Protein AF-A0A832Z0M2-F1 (afdb_monomer)

Secondary structure (DSSP, 8-state):
-PPPEEE-GGGTTS--TTEEE---TTSHHHHTSPPPTT--EEEEES--PPPP-HHHHHHHHHTT-TTHHHHHHHHHHHHHHGGGTTT--EEEEE-THHHHTGGGS-TT-----B-

Foldseek 3Di:
DPAQAEDELVCQQPDAPSYDYDDAQVDCNLAPDQGHLRDAEFEAADQRFDDDDPVQVVVCVVVVPPPSRNVVSLVSLLSRVVSQVVNYHAYAYEDPVCVVCVVVHPPVHDHPDHD

Organism: NCBI:txid334771

Structure (mmCIF, N/CA/C/O backbone):
data_AF-A0A832Z0M2-F1
#
_entry.id   AF-A0A832Z0M2-F1
#
loop_
_atom_site.group_PDB
_atom_site.id
_atom_site.type_symbol
_atom_site.label_atom_id
_atom_site.label_alt_id
_atom_site.label_comp_id
_atom_site.label_asym_id
_atom_site.label_entity_id
_atom_site.label_seq_id
_atom_site.pdbx_PDB_ins_code
_atom_site.Cartn_x
_atom_site.Cartn_y
_atom_site.Cartn_z
_atom_site.occupancy
_atom_site.B_iso_or_equiv
_atom_site.auth_seq_id
_atom_site.auth_comp_id
_atom_site.auth_asym_id
_atom_site.auth_atom_id
_atom_site.pdbx_PDB_model_num
ATOM 1 N N . ALA A 1 1 ? -29.848 -1.569 9.686 1.00 47.72 1 ALA A N 1
ATOM 2 C CA . ALA A 1 1 ? -28.399 -1.658 9.410 1.00 47.72 1 ALA A CA 1
ATOM 3 C C . ALA A 1 1 ? -27.728 -0.405 9.963 1.00 47.72 1 ALA A C 1
ATOM 5 O O . ALA A 1 1 ? -28.193 0.683 9.643 1.00 47.72 1 ALA A O 1
ATOM 6 N N . LYS A 1 2 ? -26.711 -0.520 10.832 1.00 55.25 2 LYS A N 1
ATOM 7 C CA . LYS A 1 2 ? -25.884 0.646 11.196 1.00 55.25 2 LYS A CA 1
ATOM 8 C C . LYS A 1 2 ? -25.216 1.134 9.904 1.00 55.25 2 LYS A C 1
ATOM 10 O O . LYS A 1 2 ? -24.552 0.340 9.245 1.00 55.25 2 LYS A O 1
ATOM 15 N N . GLY A 1 3 ? -25.490 2.371 9.496 1.00 63.94 3 GLY A N 1
ATOM 16 C CA . GLY A 1 3 ? -24.999 2.915 8.230 1.00 63.94 3 GLY A CA 1
ATOM 17 C C . GLY A 1 3 ? -23.472 2.959 8.200 1.00 63.94 3 GLY A C 1
ATOM 18 O O . GLY A 1 3 ? -22.848 3.342 9.188 1.00 63.94 3 GLY A O 1
ATOM 19 N N . PHE A 1 4 ? -22.878 2.560 7.075 1.00 76.56 4 PHE A N 1
ATOM 20 C CA . PHE A 1 4 ? -21.459 2.791 6.820 1.00 76.56 4 PHE A CA 1
ATOM 21 C C . PHE A 1 4 ? -21.222 4.292 6.652 1.00 76.56 4 PHE A C 1
ATOM 23 O O . PHE A 1 4 ? -21.972 4.967 5.944 1.00 76.56 4 PHE A O 1
ATOM 30 N N . ARG A 1 5 ? -20.178 4.820 7.293 1.00 90.44 5 ARG A N 1
ATOM 31 C CA . ARG A 1 5 ? -19.769 6.219 7.130 1.00 90.44 5 ARG A CA 1
ATOM 32 C C . ARG A 1 5 ? -18.566 6.275 6.206 1.00 90.44 5 ARG A C 1
ATOM 34 O O . ARG A 1 5 ? -17.573 5.620 6.482 1.00 90.44 5 ARG A O 1
ATOM 41 N N . ILE A 1 6 ? -18.619 7.079 5.152 1.00 93.88 6 ILE A N 1
ATOM 42 C CA . ILE A 1 6 ? -17.424 7.386 4.361 1.00 93.88 6 ILE A CA 1
ATOM 43 C C . ILE A 1 6 ? -16.780 8.639 4.952 1.00 93.88 6 ILE A C 1
ATOM 45 O O . ILE A 1 6 ? -17.467 9.628 5.219 1.00 93.88 6 ILE A O 1
ATOM 49 N N . ALA A 1 7 ? -15.477 8.581 5.201 1.00 93.75 7 ALA A N 1
ATOM 50 C CA . ALA A 1 7 ? -14.688 9.700 5.693 1.00 93.75 7 ALA A CA 1
ATOM 51 C C . ALA A 1 7 ? -13.547 10.013 4.713 1.00 93.75 7 ALA A C 1
ATOM 53 O O . ALA A 1 7 ? -13.022 9.102 4.067 1.00 93.75 7 ALA A O 1
ATOM 54 N N . PRO A 1 8 ? -13.154 11.290 4.588 1.00 93.75 8 PRO A N 1
ATOM 55 C CA . PRO A 1 8 ? -12.039 11.664 3.731 1.00 93.75 8 PRO A CA 1
ATOM 56 C C . PRO A 1 8 ? -10.698 11.191 4.336 1.00 93.75 8 PRO A C 1
ATOM 58 O O . PRO A 1 8 ? -10.609 11.042 5.561 1.00 93.75 8 PRO A O 1
ATOM 61 N N . PRO A 1 9 ? -9.639 10.998 3.524 1.00 93.06 9 PRO A N 1
ATOM 62 C CA . PRO A 1 9 ? -8.320 10.536 3.982 1.00 93.06 9 PRO A CA 1
ATOM 63 C C . PRO A 1 9 ? -7.747 11.298 5.183 1.00 93.06 9 PRO A C 1
ATOM 65 O O . PRO A 1 9 ? -7.158 10.706 6.084 1.00 93.06 9 PRO A O 1
ATOM 68 N N . GLN A 1 10 ? -7.968 12.613 5.234 1.00 93.25 10 GLN A N 1
ATOM 69 C CA . GLN A 1 10 ? -7.458 13.500 6.283 1.00 93.25 10 GLN A CA 1
ATOM 70 C C . GLN A 1 10 ? -8.046 13.202 7.668 1.00 93.25 10 GLN A C 1
ATOM 72 O O . GLN A 1 10 ? -7.496 13.651 8.666 1.00 93.25 10 GLN A O 1
ATOM 77 N N . ALA A 1 11 ? -9.165 12.477 7.733 1.00 93.19 11 ALA A N 1
ATOM 78 C CA . ALA A 1 11 ? -9.858 12.157 8.974 1.00 93.19 11 ALA A CA 1
ATOM 79 C C . ALA A 1 11 ? -9.504 10.766 9.528 1.00 93.19 11 ALA A C 1
ATOM 81 O O . ALA A 1 11 ? -10.155 10.319 10.474 1.00 93.19 11 ALA A O 1
ATOM 82 N N . ILE A 1 12 ? -8.513 10.063 8.953 1.00 92.19 12 ILE A N 1
ATOM 83 C CA . ILE A 1 12 ? -8.138 8.691 9.349 1.00 92.19 12 ILE A CA 1
ATOM 84 C C . ILE A 1 12 ? -7.734 8.569 10.832 1.00 92.19 12 ILE A C 1
ATOM 86 O O . ILE A 1 12 ? -7.865 7.500 11.424 1.00 92.19 12 ILE A O 1
ATOM 90 N N . ASP A 1 13 ? -7.295 9.656 11.462 1.00 93.44 13 ASP A N 1
ATOM 91 C CA . ASP A 1 13 ? -6.972 9.757 12.891 1.00 93.44 13 ASP A CA 1
ATOM 92 C C . ASP A 1 13 ? -8.211 9.787 13.805 1.00 93.44 13 ASP A C 1
ATOM 94 O O . ASP A 1 13 ? -8.133 9.422 14.978 1.00 93.44 13 ASP A O 1
ATOM 98 N N . LYS A 1 14 ? -9.368 10.188 13.269 1.00 93.19 14 LYS A N 1
ATOM 99 C CA . LYS A 1 14 ? -10.620 10.426 14.011 1.00 93.19 14 LYS A CA 1
ATOM 100 C C . LYS A 1 14 ? -11.737 9.445 13.659 1.00 93.19 14 LYS A C 1
ATOM 102 O O . LYS A 1 14 ? -12.879 9.637 14.078 1.00 93.19 14 LYS A O 1
ATOM 107 N N . VAL A 1 15 ? -11.441 8.401 12.886 1.00 92.44 15 VAL A N 1
ATOM 108 C CA . VAL A 1 15 ? -12.450 7.408 12.492 1.00 92.44 15 VAL A CA 1
ATOM 109 C C . VAL A 1 15 ? -12.875 6.508 13.651 1.00 92.44 15 VAL A C 1
ATOM 111 O O . VAL A 1 15 ? -12.106 6.233 14.579 1.00 92.44 15 VAL A O 1
ATOM 114 N N . SER A 1 16 ? -14.105 6.005 13.550 1.00 93.06 16 SER A N 1
ATOM 115 C CA . SER A 1 16 ? -14.695 4.998 14.433 1.00 93.06 16 SER A CA 1
ATOM 116 C C . SER A 1 16 ? -15.079 3.738 13.655 1.00 93.06 16 SER A C 1
ATOM 118 O O . SER A 1 16 ? -15.071 3.725 12.422 1.00 93.06 16 SER A O 1
ATOM 120 N N . GLU A 1 17 ? -15.453 2.677 14.368 1.00 91.31 17 GLU A N 1
AT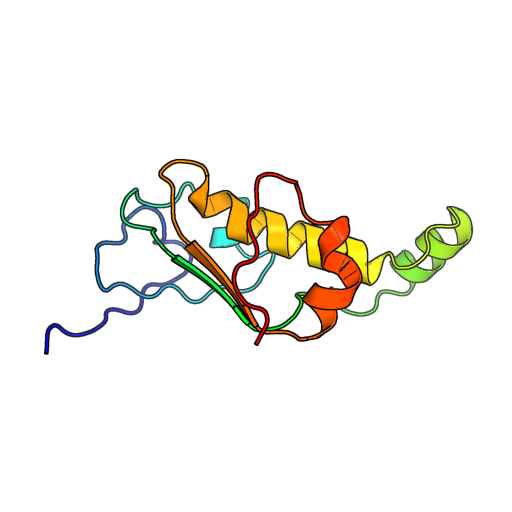OM 121 C CA . GLU A 1 17 ? -15.937 1.435 13.759 1.00 91.31 17 GLU A CA 1
ATOM 122 C C . GLU A 1 17 ? -17.100 1.694 12.779 1.00 91.31 17 GLU A C 1
ATOM 124 O O . GLU A 1 17 ? -17.947 2.557 13.020 1.00 91.31 17 GLU A O 1
ATOM 129 N N . GLY A 1 18 ? -17.108 0.980 11.648 1.00 91.69 18 GLY A N 1
ATOM 130 C CA . GLY A 1 18 ? -18.066 1.192 10.553 1.00 91.69 18 GLY A CA 1
ATOM 131 C C . GLY A 1 18 ? -17.732 2.366 9.622 1.00 91.69 18 GLY A C 1
ATOM 132 O O . GLY A 1 18 ? -18.532 2.694 8.744 1.00 91.69 18 GLY A O 1
ATOM 133 N N . THR A 1 19 ? -16.568 3.002 9.793 1.00 94.50 19 THR A N 1
ATOM 134 C CA . THR A 1 19 ? -16.075 4.031 8.868 1.00 94.50 19 THR A CA 1
ATOM 135 C C . THR A 1 19 ? -15.226 3.409 7.759 1.00 94.50 19 THR A C 1
ATOM 137 O O . THR A 1 19 ? -14.327 2.617 8.032 1.00 94.50 19 THR A O 1
ATOM 140 N N . LEU A 1 20 ? -15.477 3.815 6.517 1.00 94.19 20 LEU A N 1
ATOM 141 C CA . LEU A 1 20 ? -14.648 3.545 5.351 1.00 94.19 20 LEU A CA 1
ATOM 142 C C . LEU A 1 20 ? -13.876 4.814 4.978 1.00 94.19 20 LEU A C 1
ATOM 144 O O . LEU A 1 20 ? -14.464 5.884 4.822 1.00 94.19 20 LEU A O 1
ATOM 148 N N . VAL A 1 21 ? -12.566 4.679 4.804 1.00 94.56 21 VAL A N 1
ATOM 149 C CA . VAL A 1 21 ? -11.703 5.724 4.245 1.00 94.56 21 VAL A CA 1
ATOM 150 C C . VAL A 1 21 ? -11.187 5.220 2.908 1.00 94.56 21 VAL A C 1
ATOM 152 O O . VAL A 1 21 ? -10.644 4.120 2.840 1.00 94.56 21 VAL A O 1
ATOM 155 N N . ILE A 1 22 ? -11.371 6.015 1.858 1.00 93.94 22 ILE A N 1
ATOM 156 C CA . ILE A 1 22 ? -10.858 5.723 0.518 1.00 93.94 22 ILE A CA 1
ATOM 157 C C . ILE A 1 22 ? -9.739 6.719 0.247 1.00 93.94 22 ILE A C 1
ATOM 159 O O . ILE A 1 22 ? -9.985 7.923 0.252 1.00 93.94 22 ILE A O 1
ATOM 163 N N . ASP A 1 23 ? -8.528 6.216 0.031 1.00 93.38 23 ASP A N 1
ATOM 164 C CA . ASP A 1 23 ? -7.348 7.010 -0.315 1.00 93.38 23 ASP A CA 1
ATOM 165 C C . ASP A 1 23 ? -6.627 6.373 -1.507 1.00 93.38 23 ASP A C 1
ATOM 167 O O . ASP A 1 23 ? -6.876 5.220 -1.867 1.00 93.38 23 ASP A O 1
ATOM 171 N N . VAL A 1 24 ? -5.719 7.129 -2.108 1.00 92.25 24 VAL A N 1
ATOM 172 C CA . VAL A 1 24 ? -4.784 6.633 -3.115 1.00 92.25 24 VAL A CA 1
ATOM 173 C C . VAL A 1 24 ? -3.467 6.238 -2.454 1.00 92.25 24 VAL A C 1
ATOM 175 O O . VAL A 1 24 ? -3.025 6.852 -1.486 1.00 92.25 24 VAL A O 1
ATOM 178 N N . ALA A 1 25 ? -2.807 5.210 -2.977 1.00 92.56 25 ALA A N 1
ATOM 179 C CA . ALA A 1 25 ? -1.502 4.799 -2.475 1.00 92.56 25 ALA A CA 1
ATOM 180 C C . ALA A 1 25 ? -0.434 5.877 -2.754 1.00 92.56 25 ALA A C 1
ATOM 182 O O . ALA A 1 25 ? -0.257 6.296 -3.899 1.00 92.56 25 ALA A O 1
ATOM 183 N N . GLY A 1 26 ? 0.274 6.321 -1.709 1.00 85.56 26 GLY A N 1
ATOM 184 C CA . GLY A 1 26 ? 1.114 7.529 -1.732 1.00 85.56 26 GLY A CA 1
ATOM 185 C C . GLY A 1 26 ? 0.351 8.817 -1.379 1.00 85.56 26 GLY A C 1
ATOM 186 O O . GLY A 1 26 ? 0.910 9.907 -1.459 1.00 85.56 26 GLY A O 1
ATOM 187 N N . GLY A 1 27 ? -0.930 8.703 -1.013 1.00 88.00 27 GLY A N 1
ATOM 188 C CA . GLY A 1 27 ? -1.766 9.778 -0.491 1.00 88.00 27 GLY A CA 1
ATOM 189 C C . GLY A 1 27 ? -1.567 10.026 1.006 1.00 88.00 27 GLY A C 1
ATOM 190 O O . GLY A 1 27 ? -0.816 9.335 1.704 1.00 88.00 27 GLY A O 1
ATOM 191 N N . ILE A 1 28 ? -2.268 11.037 1.522 1.00 87.50 28 ILE A N 1
ATOM 192 C CA . ILE A 1 28 ? -2.046 11.570 2.872 1.00 87.50 28 ILE A CA 1
ATOM 193 C C . ILE A 1 28 ? -2.326 10.556 3.993 1.00 87.50 28 ILE A C 1
ATOM 195 O O . ILE A 1 28 ? -1.626 10.570 5.009 1.00 87.50 28 ILE A O 1
ATOM 199 N N . ALA A 1 29 ? -3.294 9.651 3.820 1.00 86.69 29 ALA A N 1
ATOM 200 C CA . ALA A 1 29 ? -3.607 8.645 4.831 1.00 86.69 29 ALA A CA 1
ATOM 201 C C . ALA A 1 29 ? -2.602 7.483 4.822 1.00 86.69 29 ALA A C 1
ATOM 203 O O . ALA A 1 29 ? -2.441 6.798 5.834 1.00 86.69 29 ALA A O 1
ATOM 204 N N . THR A 1 30 ? -1.889 7.279 3.710 1.00 81.88 30 THR A N 1
ATOM 205 C CA . THR A 1 30 ? -0.891 6.205 3.584 1.00 81.88 30 THR A CA 1
ATOM 206 C C . THR A 1 30 ? 0.474 6.534 4.177 1.00 81.88 30 THR A C 1
ATOM 208 O O . THR A 1 30 ? 1.208 5.609 4.513 1.00 81.88 30 THR A O 1
ATOM 211 N N . GLU A 1 31 ? 0.812 7.812 4.375 1.00 76.50 31 GLU A N 1
ATOM 212 C CA . GLU A 1 31 ? 2.137 8.213 4.871 1.00 76.50 31 GLU A CA 1
ATOM 213 C C . GLU A 1 31 ? 2.086 9.170 6.070 1.00 76.50 31 GLU A C 1
ATOM 215 O O . GLU A 1 31 ? 2.782 8.925 7.060 1.00 76.50 31 GLU A O 1
ATOM 220 N N . GLY A 1 32 ? 1.245 10.209 6.014 1.00 73.50 32 GLY A N 1
ATOM 221 C CA . GLY A 1 32 ? 1.388 11.405 6.853 1.00 73.50 32 GLY A CA 1
ATOM 222 C C . GLY A 1 32 ? 0.594 11.422 8.159 1.00 73.50 32 GLY A C 1
ATOM 223 O O . GLY A 1 32 ? 0.965 12.145 9.081 1.00 73.50 32 GLY A O 1
ATOM 224 N N . ILE A 1 33 ? -0.480 10.637 8.272 1.00 84.06 33 ILE A N 1
ATOM 225 C CA . ILE A 1 33 ? -1.384 10.694 9.430 1.00 84.06 33 ILE A CA 1
ATOM 226 C C . ILE A 1 33 ? -1.292 9.405 10.242 1.00 84.06 33 ILE A C 1
ATOM 228 O O . ILE A 1 33 ? -1.305 8.297 9.706 1.00 84.06 33 ILE A O 1
ATOM 232 N N . THR A 1 34 ? -1.199 9.554 11.565 1.00 88.25 34 THR A N 1
ATOM 233 C CA . THR A 1 34 ? -1.348 8.433 12.496 1.00 88.25 34 THR A CA 1
ATOM 234 C C . THR A 1 34 ? -2.817 8.003 12.512 1.00 88.25 34 THR A C 1
ATOM 236 O O . THR A 1 34 ? -3.650 8.806 12.927 1.00 88.25 34 THR A O 1
ATOM 239 N N . PRO A 1 35 ? -3.159 6.770 12.096 1.00 91.19 35 PRO A N 1
ATOM 240 C CA . PRO A 1 35 ? -4.550 6.331 12.082 1.00 91.19 35 PRO A CA 1
ATOM 241 C C . PRO A 1 35 ? -5.163 6.254 13.483 1.00 91.19 35 PRO A C 1
ATOM 243 O O . PRO A 1 35 ? -4.462 6.131 14.486 1.00 91.19 35 PRO A O 1
ATOM 246 N N . SER A 1 36 ? -6.489 6.256 13.556 1.00 92.75 36 SER A N 1
ATOM 247 C CA . SER A 1 36 ? -7.219 5.880 14.765 1.00 92.75 36 SER A CA 1
ATOM 248 C C . SER A 1 36 ? -6.935 4.418 15.120 1.00 92.75 36 SER A C 1
ATOM 250 O O . SER A 1 36 ? -6.842 3.560 14.240 1.00 92.75 36 SER A O 1
ATOM 252 N N . LYS A 1 37 ? -6.943 4.089 16.418 1.00 93.44 37 LYS A N 1
ATOM 253 C CA . LYS A 1 37 ? -6.923 2.694 16.908 1.00 93.44 37 LYS A CA 1
ATOM 254 C C . LYS A 1 37 ? -8.096 1.840 16.395 1.00 93.44 37 LYS A C 1
ATOM 256 O O . LYS A 1 37 ? -8.072 0.616 16.528 1.00 93.44 37 LYS A O 1
ATOM 261 N N . ALA A 1 38 ? -9.134 2.487 15.858 1.00 92.81 38 ALA A N 1
ATOM 262 C CA . ALA A 1 38 ? -10.271 1.838 15.214 1.00 92.81 38 ALA A CA 1
ATOM 263 C C . ALA A 1 38 ? -9.936 1.264 13.822 1.00 92.81 38 ALA A C 1
ATOM 265 O O . ALA A 1 38 ? -10.717 0.468 13.301 1.00 92.81 38 ALA A O 1
ATOM 266 N N . LEU A 1 39 ? -8.796 1.627 13.217 1.00 92.81 39 LEU A N 1
ATOM 267 C CA . LEU A 1 39 ? -8.347 1.031 11.960 1.00 92.81 39 LEU A CA 1
ATOM 268 C C . LEU A 1 39 ? -7.933 -0.427 12.198 1.00 92.81 39 LEU A C 1
ATOM 270 O O . LEU A 1 39 ? -6.949 -0.701 12.882 1.00 92.81 39 LEU A O 1
ATOM 274 N N . LYS A 1 40 ? -8.690 -1.362 11.617 1.00 93.00 40 LYS A N 1
ATOM 275 C CA . LYS A 1 40 ? -8.448 -2.809 11.749 1.00 93.00 40 LYS A CA 1
ATOM 276 C C . LYS A 1 40 ? -8.242 -3.538 10.432 1.00 93.00 40 LYS A C 1
ATOM 278 O O . LYS A 1 40 ? -7.814 -4.690 10.451 1.00 93.00 40 LYS A O 1
ATOM 283 N N . ARG A 1 41 ? -8.546 -2.898 9.302 1.00 91.81 41 ARG A N 1
ATOM 284 C CA . ARG A 1 41 ? -8.382 -3.492 7.975 1.00 91.81 41 ARG A CA 1
ATOM 285 C C . ARG A 1 41 ? -7.822 -2.478 6.993 1.00 91.81 41 ARG A C 1
ATOM 287 O O . ARG A 1 41 ? -8.246 -1.326 7.007 1.00 91.81 41 ARG A O 1
ATOM 294 N N . VAL A 1 42 ? -6.906 -2.929 6.145 1.00 92.31 42 VAL A N 1
ATOM 295 C CA . VAL A 1 42 ? -6.425 -2.193 4.970 1.00 92.31 42 VAL A CA 1
ATOM 296 C C . VAL A 1 42 ? -6.668 -3.072 3.755 1.00 92.31 42 VAL A C 1
ATOM 298 O O . VAL A 1 42 ? -6.304 -4.245 3.758 1.00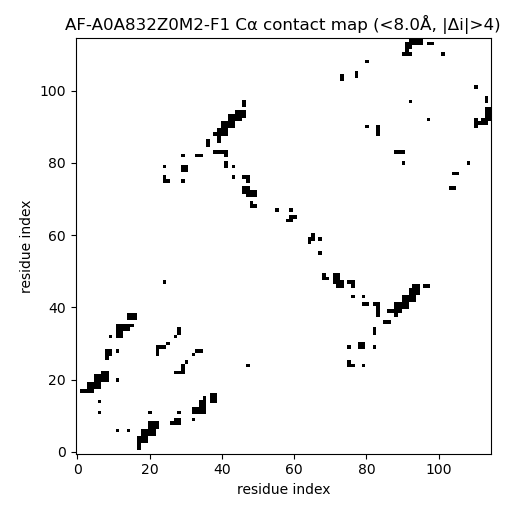 92.31 42 VAL A O 1
ATOM 301 N N . ILE A 1 43 ? -7.295 -2.507 2.730 1.00 92.94 43 ILE A N 1
ATOM 302 C CA . ILE A 1 43 ? -7.521 -3.180 1.454 1.00 92.94 43 ILE A CA 1
ATOM 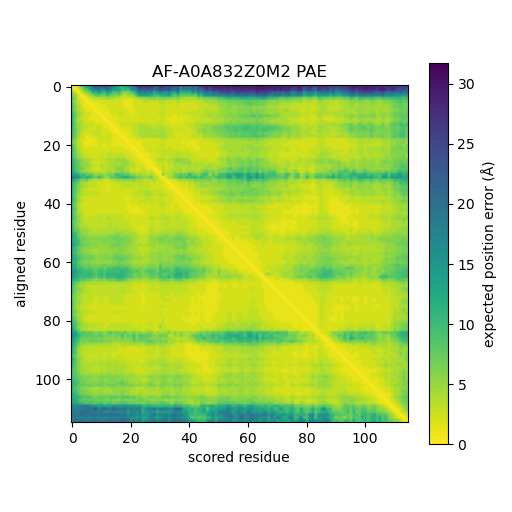303 C C . ILE A 1 43 ? -6.728 -2.410 0.408 1.00 92.94 43 ILE A C 1
ATOM 305 O O . ILE A 1 43 ? -6.931 -1.208 0.243 1.00 92.94 43 ILE A O 1
ATOM 309 N N . VAL A 1 44 ? -5.823 -3.097 -0.277 1.00 93.56 44 VAL A N 1
ATOM 310 C CA . VAL A 1 44 ? -5.077 -2.546 -1.407 1.00 93.56 44 VAL A CA 1
ATOM 311 C C . VAL A 1 44 ? -5.696 -3.122 -2.673 1.00 93.56 44 VAL A C 1
ATOM 313 O O . VAL A 1 44 ? -5.532 -4.304 -2.969 1.00 93.56 44 VAL A O 1
ATOM 316 N N . ALA A 1 45 ? -6.468 -2.292 -3.374 1.00 93.81 45 ALA A N 1
ATOM 317 C CA . ALA A 1 45 ? -7.131 -2.658 -4.619 1.00 93.81 45 ALA A CA 1
ATOM 318 C C . ALA A 1 45 ? -6.204 -2.366 -5.808 1.00 93.81 45 ALA A C 1
ATOM 320 O O . ALA A 1 45 ? -6.044 -1.211 -6.206 1.00 93.81 45 ALA A O 1
ATOM 321 N N . GLY A 1 46 ? -5.596 -3.415 -6.358 1.00 94.12 46 GLY A N 1
ATOM 322 C CA . GLY A 1 46 ? -4.581 -3.332 -7.399 1.00 94.12 46 GLY A CA 1
ATOM 323 C C . GLY A 1 46 ? -3.189 -2.993 -6.863 1.00 94.12 46 GLY A C 1
ATOM 324 O O . GLY A 1 46 ? -3.019 -2.354 -5.824 1.00 94.12 46 GLY A O 1
ATOM 325 N N . MET A 1 47 ? -2.159 -3.400 -7.598 1.00 94.75 47 MET A N 1
ATOM 326 C CA . MET A 1 47 ? -0.778 -3.062 -7.264 1.00 94.75 47 MET A CA 1
ATOM 327 C C . MET A 1 47 ? -0.482 -1.579 -7.600 1.00 94.75 47 MET A C 1
ATOM 329 O O . MET A 1 47 ? -0.667 -1.166 -8.750 1.00 94.75 47 MET A O 1
ATOM 333 N N . PRO A 1 48 ? -0.022 -0.747 -6.640 1.00 96.06 48 PRO A N 1
ATOM 334 C CA . PRO A 1 48 ? -0.018 0.717 -6.762 1.00 96.06 48 PRO A CA 1
ATOM 335 C C . PRO A 1 48 ? 1.202 1.275 -7.516 1.00 96.06 48 PRO A C 1
ATOM 337 O O . PRO A 1 48 ? 2.009 2.047 -6.981 1.00 96.06 48 PRO A O 1
ATOM 340 N N . TYR A 1 49 ? 1.335 0.887 -8.781 1.00 96.00 49 TYR A N 1
ATOM 341 C CA . TYR A 1 49 ? 2.395 1.357 -9.666 1.00 96.00 49 TYR A CA 1
ATOM 342 C C . TYR A 1 49 ? 2.417 2.891 -9.789 1.00 96.00 49 TYR A C 1
ATOM 344 O O . TYR A 1 49 ? 1.363 3.531 -9.848 1.00 96.00 49 TYR A O 1
ATOM 352 N N . PRO A 1 50 ? 3.606 3.519 -9.819 1.00 94.50 50 PRO A N 1
ATOM 353 C CA . PRO A 1 50 ? 3.706 4.924 -10.179 1.00 94.50 50 PRO A CA 1
ATOM 354 C C . PRO A 1 50 ? 3.426 5.106 -11.675 1.00 94.50 50 PRO A C 1
ATOM 356 O O . PRO A 1 50 ? 3.533 4.164 -12.463 1.00 94.50 50 PRO A O 1
ATOM 359 N N . ALA A 1 51 ? 3.088 6.334 -12.068 1.00 93.62 51 ALA A N 1
ATOM 360 C CA . ALA A 1 51 ? 2.982 6.677 -13.480 1.00 93.62 51 ALA A CA 1
ATOM 361 C C . ALA A 1 51 ? 4.334 6.443 -14.190 1.00 93.62 51 ALA A C 1
ATOM 363 O O . ALA A 1 51 ? 5.380 6.662 -13.570 1.00 93.62 51 ALA A O 1
ATOM 364 N N . PRO A 1 52 ? 4.333 6.022 -15.468 1.00 92.44 52 PRO A N 1
ATOM 365 C CA . PRO A 1 52 ? 5.555 5.922 -16.257 1.00 92.44 52 PRO A CA 1
ATOM 366 C C . PRO A 1 52 ? 6.322 7.249 -16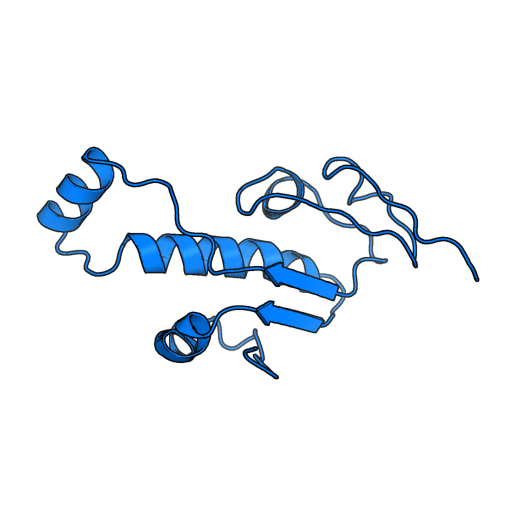.267 1.00 92.44 52 PRO A C 1
ATOM 368 O O . PRO A 1 52 ? 5.774 8.282 -16.650 1.00 92.44 52 PRO A O 1
ATOM 371 N N . ASP A 1 53 ? 7.592 7.213 -15.866 1.00 95.06 53 ASP A N 1
ATOM 372 C CA . ASP A 1 53 ? 8.465 8.385 -15.803 1.00 95.06 53 ASP A CA 1
ATOM 373 C C . ASP A 1 53 ? 9.764 8.117 -16.589 1.00 95.06 53 ASP A C 1
ATOM 375 O O . ASP A 1 53 ? 10.553 7.240 -16.213 1.00 95.06 53 ASP A O 1
ATOM 379 N N . PRO A 1 54 ? 10.036 8.871 -17.673 1.00 94.69 54 PRO A N 1
ATOM 380 C CA . PRO A 1 54 ? 11.284 8.760 -18.422 1.00 94.69 54 PRO A CA 1
ATOM 381 C C . PRO A 1 54 ? 12.535 8.936 -17.556 1.00 94.69 54 PRO A C 1
ATOM 383 O O . PRO A 1 54 ? 13.534 8.255 -17.791 1.00 94.69 54 PRO A O 1
ATOM 386 N N . LYS A 1 55 ? 12.495 9.804 -16.536 1.00 95.25 55 LYS A N 1
ATOM 387 C CA . LYS A 1 55 ? 13.623 9.992 -15.613 1.00 95.25 55 LYS A CA 1
ATOM 388 C C . LYS A 1 55 ? 13.865 8.728 -14.806 1.00 95.25 55 LYS A C 1
ATOM 390 O O . LYS A 1 55 ? 15.007 8.290 -14.691 1.00 95.25 55 LYS A O 1
ATOM 395 N N . LEU A 1 56 ? 12.795 8.111 -14.309 1.00 94.50 56 LEU A N 1
ATOM 396 C CA . LEU A 1 56 ? 12.876 6.852 -13.580 1.00 94.50 56 LEU A CA 1
ATOM 397 C C . LEU A 1 56 ? 13.429 5.726 -14.461 1.00 94.50 56 LEU A C 1
ATOM 399 O O . LEU A 1 56 ? 14.266 4.957 -13.998 1.00 94.50 56 LEU A O 1
ATOM 403 N N . ASN A 1 57 ? 13.039 5.669 -15.738 1.00 93.88 57 ASN A N 1
ATOM 404 C CA . ASN A 1 57 ? 13.575 4.694 -16.695 1.00 93.88 57 ASN A CA 1
ATOM 405 C C . ASN A 1 57 ? 15.085 4.860 -16.903 1.00 93.88 57 ASN A C 1
ATOM 407 O O . ASN A 1 57 ? 15.827 3.877 -16.909 1.00 93.88 57 ASN A O 1
ATOM 411 N N . VAL A 1 58 ? 15.547 6.103 -17.064 1.00 95.75 58 VAL A N 1
ATOM 412 C CA . VAL A 1 58 ? 16.976 6.403 -17.214 1.00 95.75 58 VAL A CA 1
ATOM 413 C C . VAL A 1 58 ? 17.733 6.039 -15.942 1.00 95.75 58 VAL A C 1
ATOM 415 O O . VAL A 1 58 ? 18.746 5.353 -16.027 1.00 95.75 58 VAL A O 1
ATOM 418 N N . LEU A 1 59 ? 17.229 6.430 -14.769 1.00 94.12 59 LEU A N 1
ATOM 419 C CA . LEU A 1 59 ? 17.848 6.100 -13.484 1.00 94.12 59 LEU A CA 1
ATOM 420 C C . LEU A 1 59 ? 17.935 4.586 -13.280 1.00 94.12 59 LEU A C 1
ATOM 422 O O . LEU A 1 59 ? 19.004 4.074 -12.961 1.00 94.12 59 LEU A O 1
ATOM 426 N N . ALA A 1 60 ? 16.848 3.858 -13.533 1.00 94.88 60 ALA A N 1
ATOM 427 C CA . ALA A 1 60 ? 16.829 2.404 -13.450 1.00 94.88 60 ALA A CA 1
ATOM 428 C C . ALA A 1 60 ? 17.884 1.770 -14.363 1.00 94.88 60 ALA A C 1
ATOM 430 O O . ALA A 1 60 ? 18.613 0.881 -13.933 1.00 94.88 60 ALA A O 1
ATOM 431 N N . LYS A 1 61 ? 18.036 2.275 -15.592 1.00 94.44 61 LYS A N 1
ATOM 432 C CA . LYS A 1 61 ? 19.067 1.802 -16.521 1.00 94.44 61 LYS A CA 1
ATOM 433 C C . LYS A 1 61 ? 20.484 2.119 -16.036 1.00 94.44 61 LYS A C 1
ATOM 435 O O . LYS A 1 61 ? 21.349 1.254 -16.107 1.00 94.44 61 LYS A O 1
ATOM 440 N N . VAL A 1 62 ? 20.722 3.337 -15.550 1.00 95.44 62 VAL A N 1
ATOM 441 C CA . VAL A 1 62 ? 22.039 3.793 -15.071 1.00 95.44 62 VAL A CA 1
ATOM 442 C C . VAL A 1 62 ? 22.490 2.998 -13.847 1.00 95.44 62 VAL A C 1
ATOM 444 O O . VAL A 1 62 ? 23.641 2.579 -13.784 1.00 95.44 62 VAL A O 1
ATOM 447 N N . TYR A 1 63 ? 21.586 2.756 -12.900 1.00 93.25 63 TYR A N 1
ATOM 448 C CA . TYR A 1 63 ? 21.883 2.022 -11.669 1.00 93.25 63 TYR A CA 1
ATOM 449 C C . TYR A 1 63 ? 21.688 0.502 -11.795 1.00 93.25 63 TYR A C 1
ATOM 451 O O . TYR A 1 63 ? 21.849 -0.212 -10.809 1.00 93.25 63 TYR A O 1
ATOM 459 N N . GLY A 1 64 ? 21.331 -0.008 -12.981 1.00 92.19 64 GLY A N 1
ATOM 460 C CA . GLY A 1 64 ? 21.071 -1.435 -13.202 1.00 92.19 64 GLY A CA 1
ATOM 461 C C . GLY A 1 64 ? 19.892 -1.981 -12.387 1.00 92.19 64 GLY A C 1
ATOM 462 O O . GLY A 1 64 ? 19.853 -3.169 -12.070 1.00 92.19 64 GLY A O 1
ATOM 463 N N . PHE A 1 65 ? 18.942 -1.121 -12.010 1.00 90.81 65 PHE A N 1
ATOM 464 C CA . PHE A 1 65 ? 17.830 -1.486 -11.145 1.00 90.81 65 PHE A CA 1
ATOM 465 C C . PHE A 1 65 ? 16.633 -1.993 -11.951 1.00 90.81 65 PHE A C 1
ATOM 467 O O . PHE A 1 65 ? 15.787 -1.231 -12.426 1.00 90.81 65 PHE A O 1
ATOM 474 N N . ASN A 1 66 ? 16.560 -3.313 -12.097 1.00 87.69 66 ASN A N 1
ATOM 475 C CA . ASN A 1 66 ? 15.432 -3.979 -12.739 1.00 87.69 66 ASN A CA 1
ATOM 476 C C . ASN A 1 66 ? 14.170 -3.882 -11.866 1.00 87.69 66 ASN A C 1
ATOM 478 O O . ASN A 1 66 ? 14.248 -3.878 -10.641 1.00 87.69 66 ASN A O 1
ATOM 482 N N . ASN A 1 67 ? 12.993 -3.838 -12.497 1.00 90.06 67 ASN A N 1
ATOM 483 C CA . ASN A 1 67 ? 11.690 -3.825 -11.816 1.00 90.06 67 ASN A CA 1
ATOM 484 C C . ASN A 1 67 ? 11.462 -2.639 -10.854 1.00 90.06 67 ASN A C 1
ATOM 486 O O . ASN A 1 67 ? 10.676 -2.752 -9.913 1.00 90.06 67 ASN A O 1
ATOM 490 N N . VAL A 1 68 ? 12.090 -1.481 -11.105 1.00 94.56 68 VAL A N 1
ATOM 491 C CA . VAL A 1 68 ? 11.952 -0.268 -10.271 1.00 94.56 68 VAL A CA 1
ATOM 492 C C . VAL A 1 68 ? 10.490 0.101 -9.973 1.00 94.56 68 VAL A C 1
ATOM 494 O O . VAL A 1 68 ? 10.144 0.442 -8.844 1.00 94.56 68 VAL A O 1
ATOM 497 N N . TYR A 1 69 ? 9.607 -0.034 -10.966 1.00 94.94 69 TYR A N 1
ATOM 498 C CA . TYR A 1 69 ? 8.177 0.250 -10.842 1.00 94.94 69 TYR A CA 1
ATOM 499 C C . TYR A 1 69 ? 7.490 -0.689 -9.852 1.00 94.94 69 TYR A C 1
ATOM 501 O O .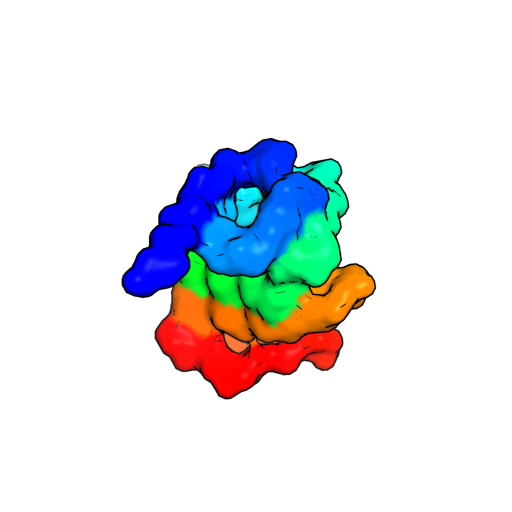 TYR A 1 69 ? 6.724 -0.234 -9.004 1.00 94.94 69 TYR A O 1
ATOM 509 N N . THR A 1 70 ? 7.797 -1.985 -9.931 1.00 95.06 70 THR A N 1
ATOM 510 C CA . THR A 1 70 ? 7.295 -2.991 -8.992 1.00 95.06 70 THR A CA 1
ATOM 511 C C . THR A 1 70 ? 7.802 -2.704 -7.589 1.00 95.06 70 THR A C 1
ATOM 513 O O . THR A 1 70 ? 7.024 -2.754 -6.642 1.00 95.06 70 THR A O 1
ATOM 516 N N . TYR A 1 71 ? 9.076 -2.339 -7.443 1.00 93.75 71 TYR A N 1
ATOM 517 C CA . TYR A 1 71 ? 9.638 -2.015 -6.137 1.00 93.75 71 TYR A CA 1
ATOM 518 C C . TYR A 1 71 ? 8.924 -0.822 -5.488 1.00 93.75 71 TYR A C 1
ATOM 520 O O . TYR A 1 71 ? 8.532 -0.889 -4.325 1.00 93.75 71 TYR A O 1
ATOM 528 N N . ILE A 1 72 ? 8.661 0.242 -6.254 1.00 94.88 72 ILE A N 1
ATOM 529 C CA . ILE A 1 72 ? 7.884 1.394 -5.772 1.00 94.88 72 ILE A CA 1
ATOM 530 C C . ILE A 1 72 ? 6.455 0.976 -5.399 1.00 94.88 72 ILE A C 1
ATOM 532 O O . ILE A 1 72 ? 5.938 1.405 -4.366 1.00 94.88 72 ILE A O 1
ATOM 536 N N . ALA A 1 73 ? 5.816 0.122 -6.199 1.00 95.88 73 ALA A N 1
ATOM 537 C CA . ALA A 1 73 ? 4.472 -0.366 -5.907 1.00 95.88 73 ALA A CA 1
ATOM 538 C C . ALA A 1 73 ? 4.424 -1.218 -4.622 1.00 95.88 73 ALA A C 1
ATOM 540 O O . ALA A 1 73 ? 3.515 -1.070 -3.802 1.00 95.88 73 ALA A O 1
ATOM 541 N N . LEU A 1 74 ? 5.429 -2.067 -4.393 1.00 94.75 74 LEU A N 1
ATOM 542 C CA . LEU A 1 74 ? 5.574 -2.826 -3.151 1.00 94.75 74 LEU A CA 1
ATOM 543 C C . LEU A 1 74 ? 5.793 -1.898 -1.956 1.00 94.75 74 LEU A C 1
ATOM 545 O O . LEU A 1 74 ? 5.117 -2.059 -0.947 1.00 94.75 74 LEU A O 1
ATOM 549 N N . LEU A 1 75 ? 6.660 -0.886 -2.071 1.00 94.94 75 LEU A N 1
ATOM 550 C CA . LEU A 1 75 ? 6.881 0.089 -0.998 1.00 94.94 75 LEU A CA 1
ATOM 551 C C . LEU A 1 75 ? 5.592 0.820 -0.612 1.00 94.94 75 LEU A C 1
ATOM 553 O O . LEU A 1 75 ? 5.262 0.889 0.570 1.00 94.94 75 LEU A O 1
ATOM 557 N N . ARG A 1 76 ? 4.824 1.295 -1.596 1.00 95.81 76 ARG A N 1
ATOM 558 C CA . ARG A 1 76 ? 3.518 1.934 -1.364 1.00 95.81 76 ARG A CA 1
ATOM 559 C C . ARG A 1 76 ? 2.517 0.991 -0.699 1.00 95.81 76 ARG A C 1
ATOM 561 O O . ARG A 1 76 ? 1.784 1.394 0.202 1.00 95.81 76 ARG A O 1
ATOM 568 N N . THR A 1 77 ? 2.518 -0.279 -1.103 1.00 94.31 77 THR A N 1
ATOM 569 C CA . THR A 1 77 ? 1.708 -1.328 -0.467 1.00 94.31 77 THR A CA 1
ATOM 570 C C . THR A 1 77 ? 2.112 -1.506 0.995 1.00 94.31 77 THR A C 1
ATOM 572 O O . THR A 1 77 ? 1.266 -1.451 1.884 1.00 94.31 77 THR A O 1
ATOM 575 N N . VAL A 1 78 ? 3.410 -1.644 1.268 1.00 93.31 78 VAL A N 1
ATOM 576 C CA . VAL A 1 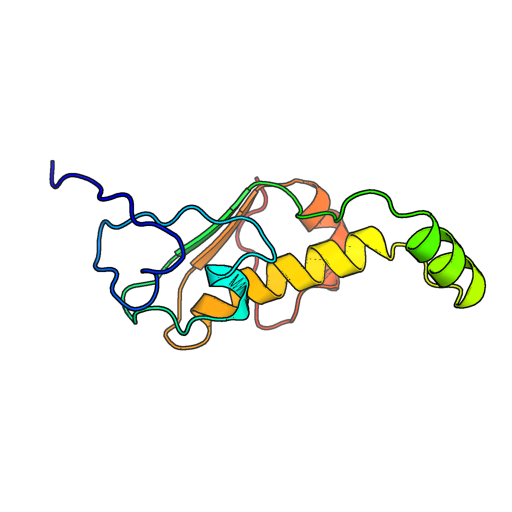78 ? 3.957 -1.795 2.622 1.00 93.31 78 VAL A CA 1
ATOM 577 C C . VAL A 1 78 ? 3.653 -0.574 3.486 1.00 93.31 78 VAL A C 1
ATOM 579 O O . VAL A 1 78 ? 3.314 -0.734 4.655 1.00 93.31 78 VAL A O 1
ATOM 582 N N . GLN A 1 79 ? 3.709 0.642 2.940 1.00 92.25 79 GLN A N 1
ATOM 583 C CA . GLN A 1 79 ? 3.339 1.857 3.668 1.00 92.25 79 GLN A CA 1
ATOM 584 C C . GLN A 1 79 ? 1.857 1.876 4.053 1.00 92.25 79 GLN A C 1
ATOM 586 O O . GLN A 1 79 ? 1.542 2.230 5.193 1.00 92.25 79 GLN A O 1
ATOM 591 N N . ALA A 1 80 ? 0.965 1.474 3.140 1.00 92.56 80 ALA A N 1
ATOM 592 C CA . ALA A 1 80 ? -0.466 1.369 3.405 1.00 92.56 80 ALA A CA 1
ATOM 593 C C . ALA A 1 80 ? -0.764 0.287 4.455 1.00 92.56 80 ALA A C 1
ATOM 595 O O . ALA A 1 80 ? -1.450 0.549 5.440 1.00 92.56 80 ALA A O 1
ATOM 596 N N . VAL A 1 81 ? -0.191 -0.910 4.307 1.00 92.06 81 VAL A N 1
ATOM 597 C CA . VAL A 1 81 ? -0.364 -2.018 5.262 1.00 92.06 81 VAL A CA 1
ATOM 598 C C . VAL A 1 81 ? 0.266 -1.698 6.618 1.00 92.06 81 VAL A C 1
ATOM 600 O O . VAL A 1 81 ? -0.318 -1.983 7.662 1.00 92.06 81 VAL A O 1
ATOM 603 N N . GLY A 1 82 ? 1.415 -1.022 6.629 1.00 90.62 82 GLY A N 1
ATOM 604 C CA . GLY A 1 82 ? 2.127 -0.602 7.835 1.00 90.62 82 GLY A CA 1
ATOM 605 C C . GLY A 1 82 ? 1.311 0.319 8.743 1.00 90.62 82 GLY A C 1
ATOM 606 O O . GLY A 1 82 ? 1.606 0.426 9.933 1.00 90.62 82 GLY A O 1
ATOM 607 N N . ARG A 1 83 ? 0.226 0.919 8.236 1.00 88.94 83 ARG A N 1
ATOM 608 C CA . ARG A 1 83 ? -0.745 1.655 9.057 1.00 88.94 83 ARG A CA 1
ATOM 609 C C . ARG A 1 83 ? -1.429 0.765 10.109 1.00 88.94 83 ARG A C 1
ATOM 611 O O . ARG A 1 83 ? -1.850 1.283 11.140 1.00 88.94 83 ARG A O 1
ATOM 618 N N . LEU A 1 84 ? -1.481 -0.556 9.898 1.00 89.38 84 LEU A N 1
ATOM 619 C CA . LEU A 1 84 ? -2.028 -1.541 10.842 1.00 89.38 84 LEU A CA 1
ATOM 620 C C . LEU A 1 84 ? -1.061 -1.927 11.971 1.00 89.38 84 LEU A C 1
ATOM 622 O O . LEU A 1 84 ? -1.514 -2.341 13.037 1.00 89.38 84 LEU A O 1
ATOM 626 N N . MET A 1 85 ? 0.256 -1.772 11.779 1.00 79.62 85 MET A N 1
ATOM 627 C CA . MET A 1 85 ? 1.281 -2.292 12.705 1.00 79.62 85 MET A CA 1
ATOM 628 C C . MET A 1 85 ? 1.169 -1.744 14.131 1.00 79.62 85 MET A C 1
ATOM 630 O O . MET A 1 85 ? 1.604 -2.389 15.078 1.00 79.62 85 MET A O 1
ATOM 634 N N . ARG A 1 86 ? 0.562 -0.566 14.316 1.00 75.38 86 ARG A N 1
ATOM 635 C CA . ARG A 1 86 ? 0.459 0.076 15.634 1.00 75.38 86 ARG A CA 1
ATOM 636 C C . ARG A 1 86 ? -0.557 -0.583 16.573 1.00 75.38 86 ARG A C 1
ATOM 638 O O . ARG A 1 86 ? -0.395 -0.478 17.784 1.00 75.38 86 ARG A O 1
ATOM 645 N N . TRP A 1 87 ? -1.594 -1.238 16.045 1.00 85.50 87 TRP A N 1
ATOM 646 C CA . TRP A 1 87 ? -2.671 -1.837 16.860 1.00 85.50 87 TRP A CA 1
ATOM 647 C C . TRP A 1 87 ? -3.100 -3.233 16.397 1.00 85.50 87 TRP A C 1
ATOM 649 O O . TRP A 1 87 ? -4.078 -3.770 16.928 1.00 85.50 87 TRP A O 1
ATOM 659 N N . GLY A 1 88 ? -2.415 -3.786 15.394 1.00 84.44 88 GLY A N 1
ATOM 660 C CA . GLY A 1 88 ? -2.776 -5.032 14.732 1.00 84.44 88 GLY A CA 1
ATOM 661 C C . GLY A 1 88 ? -4.030 -4.912 13.860 1.00 84.44 88 GLY A C 1
ATOM 662 O O . GLY A 1 88 ? -4.923 -4.090 14.096 1.00 84.44 88 GLY A O 1
ATOM 663 N N . GLY A 1 89 ? -4.108 -5.769 12.846 1.00 89.12 89 GLY A N 1
ATOM 664 C CA . GLY A 1 89 ? -5.239 -5.850 11.930 1.00 89.12 89 GLY A CA 1
ATOM 665 C C . GLY A 1 89 ? -4.951 -6.773 10.754 1.00 89.12 89 GLY A C 1
ATOM 666 O O . GLY A 1 89 ? -3.933 -7.458 10.732 1.00 89.12 89 GLY A O 1
ATOM 667 N N . THR A 1 90 ? -5.846 -6.767 9.772 1.00 90.56 90 THR A N 1
ATOM 668 C CA . THR A 1 90 ? -5.755 -7.629 8.587 1.00 90.56 90 THR A CA 1
ATOM 669 C C . THR A 1 90 ? -5.563 -6.789 7.332 1.00 90.56 90 THR A C 1
ATOM 671 O O . THR A 1 90 ? -6.294 -5.820 7.111 1.00 90.56 90 THR A O 1
ATOM 674 N N . ALA A 1 91 ? -4.604 -7.168 6.493 1.00 90.44 91 ALA A N 1
ATOM 675 C CA . ALA A 1 91 ? -4.427 -6.586 5.170 1.00 90.44 91 ALA A CA 1
ATOM 676 C C . ALA A 1 91 ? -4.980 -7.531 4.100 1.00 90.44 91 ALA A C 1
ATOM 678 O O . ALA A 1 91 ? -4.755 -8.736 4.175 1.00 90.44 91 ALA A O 1
ATOM 679 N N . VAL A 1 92 ? -5.675 -6.984 3.106 1.00 90.44 92 V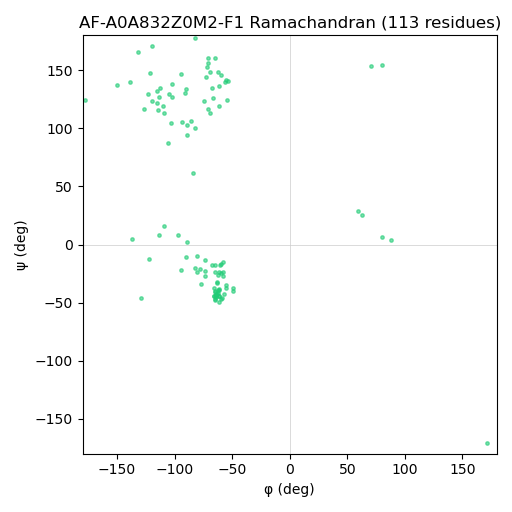AL A N 1
ATOM 680 C CA . VAL A 1 92 ? -6.137 -7.722 1.924 1.00 90.44 92 VAL A CA 1
ATOM 681 C C . VAL A 1 92 ? -5.521 -7.073 0.695 1.00 90.44 92 VAL A C 1
ATOM 683 O O . VAL A 1 92 ? -5.684 -5.869 0.486 1.00 90.44 92 VAL A O 1
ATOM 686 N N . LEU A 1 93 ? -4.796 -7.858 -0.097 1.00 91.69 93 LEU A N 1
ATOM 687 C CA . LEU A 1 93 ? -4.145 -7.409 -1.324 1.00 91.69 93 LEU A CA 1
ATOM 688 C C . LEU A 1 93 ? -4.883 -8.033 -2.513 1.00 91.69 93 LEU A C 1
ATOM 690 O O . LEU A 1 93 ? -4.873 -9.252 -2.667 1.00 91.69 93 LEU A O 1
ATOM 694 N N . ILE A 1 94 ? -5.546 -7.202 -3.315 1.00 92.50 94 ILE A N 1
ATOM 695 C CA . ILE A 1 94 ? -6.373 -7.640 -4.448 1.00 92.50 94 ILE A CA 1
ATOM 696 C C . ILE A 1 94 ? -5.609 -7.327 -5.735 1.00 92.50 94 ILE A C 1
ATOM 698 O O . ILE A 1 94 ? -5.730 -6.220 -6.261 1.00 92.50 94 ILE A O 1
ATOM 702 N N . ASP A 1 95 ? -4.753 -8.251 -6.166 1.00 92.00 95 ASP A N 1
ATOM 703 C CA . ASP A 1 95 ? -4.025 -8.233 -7.441 1.00 92.00 95 ASP A CA 1
ATOM 704 C C . ASP A 1 95 ? -3.187 -9.515 -7.576 1.00 92.00 95 ASP A C 1
ATOM 706 O O . ASP A 1 95 ? -2.310 -9.771 -6.744 1.00 92.00 95 ASP A O 1
ATOM 710 N N . SER A 1 96 ? -3.359 -10.283 -8.654 1.00 90.38 96 SER A N 1
ATOM 711 C CA . SER A 1 96 ? -2.594 -11.519 -8.876 1.00 90.38 96 SER A CA 1
ATOM 712 C C . SER A 1 96 ? -1.075 -11.300 -8.901 1.00 90.38 96 SER A C 1
ATOM 714 O O . SER A 1 96 ? -0.318 -12.197 -8.528 1.00 90.38 96 SER A O 1
ATOM 716 N N . ARG A 1 97 ? -0.606 -10.100 -9.276 1.00 91.69 97 ARG A N 1
ATOM 717 C CA . ARG A 1 97 ? 0.827 -9.760 -9.326 1.00 91.69 97 ARG A CA 1
ATOM 718 C C . ARG A 1 97 ? 1.488 -9.776 -7.950 1.00 91.69 97 ARG A C 1
ATOM 720 O O . ARG A 1 97 ? 2.691 -9.999 -7.861 1.00 91.69 97 ARG A O 1
ATOM 727 N N . PHE A 1 98 ? 0.737 -9.602 -6.859 1.00 91.56 98 PHE A N 1
ATOM 728 C CA . PHE A 1 98 ? 1.308 -9.732 -5.515 1.00 91.56 98 PHE A CA 1
ATOM 729 C C . PHE A 1 98 ? 1.836 -11.143 -5.233 1.00 91.56 98 PHE A C 1
ATOM 731 O O . PHE A 1 98 ? 2.768 -11.283 -4.441 1.00 91.56 98 PHE A O 1
ATOM 738 N N . ALA A 1 99 ? 1.296 -12.177 -5.890 1.00 88.62 99 ALA A N 1
ATOM 739 C CA . ALA A 1 99 ? 1.781 -13.546 -5.737 1.00 88.62 99 ALA A CA 1
ATOM 740 C C . ALA A 1 99 ? 3.221 -13.707 -6.255 1.00 88.62 99 ALA A C 1
ATOM 742 O O . ALA A 1 99 ? 4.039 -14.336 -5.583 1.00 88.62 99 ALA A O 1
ATOM 743 N N . GLU A 1 100 ? 3.556 -13.080 -7.389 1.00 90.50 100 GLU A N 1
ATOM 744 C CA . GLU A 1 100 ? 4.903 -13.120 -7.986 1.00 90.50 100 GLU A CA 1
ATOM 745 C C . GLU A 1 100 ? 5.962 -12.476 -7.082 1.00 90.50 100 GLU A C 1
ATOM 747 O O . GLU A 1 100 ? 7.111 -12.914 -7.045 1.00 90.50 100 GLU A O 1
ATOM 752 N N . TYR A 1 101 ? 5.567 -11.457 -6.316 1.00 90.25 101 TYR A N 1
ATOM 753 C CA . TYR A 1 101 ? 6.467 -10.665 -5.477 1.00 90.25 101 TYR A CA 1
ATOM 754 C C . TYR A 1 101 ? 6.285 -10.908 -3.978 1.00 90.25 101 TYR A C 1
ATOM 756 O O . TYR A 1 101 ? 6.777 -10.133 -3.156 1.00 90.25 101 TYR A O 1
ATOM 764 N N . ARG A 1 102 ? 5.606 -11.994 -3.597 1.00 87.06 102 ARG A N 1
ATOM 765 C CA . ARG A 1 102 ? 5.325 -12.323 -2.194 1.00 87.06 102 ARG A CA 1
ATOM 766 C C . ARG A 1 102 ? 6.595 -12.395 -1.343 1.00 87.06 102 ARG A C 1
ATOM 768 O O . ARG A 1 102 ? 6.590 -11.949 -0.203 1.00 87.06 102 ARG A O 1
ATOM 775 N N . SER A 1 103 ? 7.687 -12.912 -1.906 1.00 88.56 103 SER A N 1
ATOM 776 C CA . SER A 1 103 ? 8.995 -13.013 -1.241 1.00 88.56 103 SER A CA 1
ATOM 777 C C . SER A 1 103 ? 9.664 -11.662 -0.970 1.00 88.56 103 SER A C 1
ATOM 779 O O . SER A 1 103 ? 10.574 -11.589 -0.150 1.00 88.56 103 SER A O 1
ATOM 781 N N . MET A 1 104 ? 9.228 -10.597 -1.648 1.00 90.75 104 MET A N 1
ATOM 782 C CA . MET A 1 104 ? 9.738 -9.238 -1.460 1.00 90.75 104 MET A CA 1
ATOM 783 C C . MET A 1 104 ? 8.958 -8.459 -0.396 1.00 90.75 104 MET A C 1
ATOM 785 O O . MET A 1 104 ?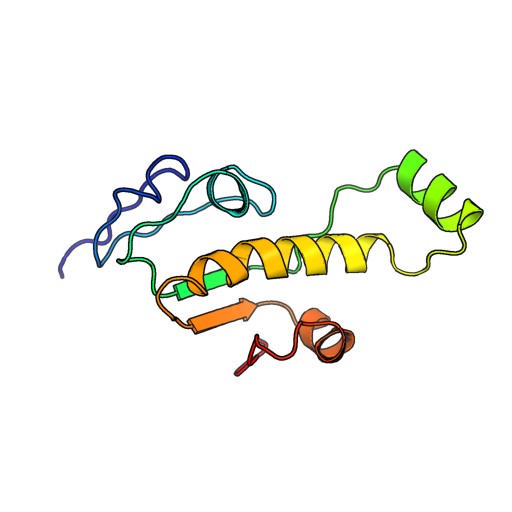 9.377 -7.366 -0.010 1.00 90.75 104 MET A O 1
ATOM 789 N N . LEU A 1 105 ? 7.819 -8.982 0.070 1.00 88.75 105 LEU A N 1
ATOM 790 C CA . LEU A 1 105 ? 7.088 -8.372 1.171 1.00 88.75 105 LEU A CA 1
ATOM 791 C C . LEU A 1 105 ? 7.835 -8.613 2.493 1.00 88.75 105 LEU A C 1
ATOM 793 O O . LEU A 1 105 ? 8.420 -9.680 2.690 1.00 88.75 105 LEU A O 1
ATOM 797 N N . PRO A 1 106 ? 7.819 -7.642 3.422 1.00 88.19 106 PRO A N 1
ATOM 798 C CA . PRO A 1 106 ? 8.381 -7.836 4.748 1.00 88.19 106 PRO A CA 1
ATOM 799 C C . PRO A 1 106 ? 7.777 -9.055 5.451 1.00 88.19 106 PRO A C 1
ATOM 801 O O . PRO A 1 106 ? 6.567 -9.260 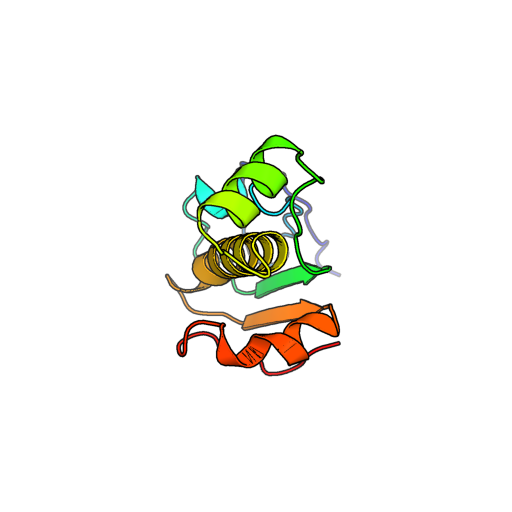5.402 1.00 88.19 106 PRO A O 1
ATOM 804 N N . SER A 1 107 ? 8.601 -9.807 6.182 1.00 86.56 107 SER A N 1
ATOM 805 C CA . SER A 1 107 ? 8.192 -11.044 6.871 1.00 86.56 107 SER A CA 1
ATOM 806 C C . SER A 1 107 ? 7.092 -10.861 7.922 1.00 86.56 107 SER A C 1
ATOM 808 O O . SER A 1 107 ? 6.453 -11.832 8.310 1.00 86.56 107 SER A O 1
ATOM 810 N N . TRP A 1 108 ? 6.861 -9.628 8.382 1.00 82.06 108 TRP A N 1
ATOM 811 C CA . TRP A 1 108 ? 5.775 -9.291 9.303 1.00 82.06 108 TRP A CA 1
ATOM 812 C C . TRP A 1 108 ? 4.411 -9.134 8.611 1.00 82.06 108 TRP A C 1
ATOM 814 O O . TRP A 1 108 ? 3.397 -9.032 9.298 1.00 82.06 108 TRP A O 1
ATOM 824 N N . ILE A 1 109 ? 4.362 -9.106 7.273 1.00 80.94 109 ILE A N 1
ATOM 825 C CA . ILE A 1 109 ? 3.118 -9.113 6.499 1.00 80.94 109 ILE A CA 1
ATOM 826 C C . ILE A 1 109 ? 2.780 -10.556 6.139 1.00 80.94 109 ILE A C 1
ATOM 828 O O . ILE A 1 109 ? 3.360 -11.142 5.225 1.00 80.94 109 ILE A O 1
ATOM 832 N N . GLU A 1 110 ? 1.788 -11.116 6.820 1.00 69.25 110 GLU A N 1
ATOM 833 C CA . GLU A 1 110 ? 1.228 -12.407 6.443 1.00 69.25 110 GLU A CA 1
ATOM 834 C C . GLU A 1 110 ? 0.143 -12.209 5.377 1.00 69.25 110 GLU A C 1
ATOM 836 O O . GLU A 1 110 ? -0.953 -11.721 5.650 1.00 69.25 110 GLU A O 1
ATOM 841 N N . VAL A 1 111 ? 0.456 -12.557 4.128 1.00 62.75 111 VAL A N 1
ATOM 842 C CA . VAL A 1 111 ? -0.511 -12.497 3.024 1.00 62.75 111 VAL A CA 1
ATOM 843 C C . VAL A 1 111 ? -1.372 -13.760 3.057 1.00 62.75 111 VAL A C 1
ATOM 845 O O . VAL A 1 111 ? -0.938 -14.824 2.618 1.00 62.75 111 VAL A O 1
ATOM 848 N N . THR A 1 112 ? -2.581 -13.673 3.600 1.00 63.53 112 THR A N 1
ATOM 849 C CA . THR A 1 112 ? -3.470 -14.839 3.752 1.00 63.53 112 THR A CA 1
ATOM 850 C C . THR A 1 112 ? -4.149 -15.240 2.439 1.00 63.53 112 THR A C 1
ATOM 852 O O . THR A 1 112 ? -4.336 -16.425 2.187 1.00 63.53 112 THR A O 1
ATOM 855 N N . GLU A 1 113 ? -4.465 -14.273 1.576 1.00 60.22 113 GLU A N 1
ATOM 856 C CA . GLU A 1 113 ? -5.182 -14.496 0.317 1.00 60.22 113 GLU A CA 1
ATOM 857 C C . GLU A 1 113 ? -4.745 -13.448 -0.717 1.00 60.22 113 GLU A C 1
ATOM 859 O O . GLU A 1 113 ? -4.570 -12.275 -0.378 1.00 60.22 113 GLU A O 1
ATOM 864 N N . VAL A 1 114 ? -4.530 -13.882 -1.959 1.00 61.34 114 VAL A N 1
ATOM 865 C CA . VAL A 1 114 ? -4.365 -13.005 -3.124 1.00 61.34 114 VAL A CA 1
ATOM 866 C C . VAL A 1 114 ? -5.568 -13.280 -4.012 1.00 61.34 114 VAL A C 1
ATOM 868 O O . VAL A 1 114 ? -5.732 -14.414 -4.463 1.00 61.34 114 VAL A O 1
ATOM 871 N N . VAL A 1 115 ? -6.407 -12.264 -4.201 1.00 59.44 115 VAL A N 1
ATOM 872 C CA . VAL A 1 115 ? -7.610 -12.322 -5.047 1.00 59.44 115 VAL A CA 1
ATOM 873 C C . VAL A 1 115 ? -7.369 -11.541 -6.327 1.00 59.44 115 VAL A C 1
ATOM 875 O O . VAL A 1 115 ? -6.760 -10.448 -6.230 1.00 59.44 115 VAL A O 1
#

Solvent-accessible surface area (backbone atoms only — not comparable to full-atom values): 6936 Å² total; per-residue (Å²): 129,87,74,75,39,82,45,61,36,90,45,44,52,74,48,52,82,62,54,46,68,71,75,54,81,81,32,64,53,35,73,75,50,71,61,19,87,55,53,44,70,40,75,41,82,46,78,54,57,69,79,92,46,74,66,57,54,51,49,27,61,73,72,67,42,76,63,55,56,57,53,51,12,49,50,36,49,50,41,44,46,51,66,27,70,85,72,48,62,49,63,45,46,36,31,70,68,54,66,82,46,50,88,75,50,60,88,88,62,75,79,84,60,72,81

pLDDT: mean 88.66, std 9.47, range [47.72, 96.06]

Mean predicted aligned error: 4.96 Å

Radius of gyration: 15.6 Å; Cα contacts (8 Å, |Δi|>4): 164; chains: 1; bounding box: 50×28×35 Å

Nearest PDB structures (foldseek):
  8tnf-assembly1_H  TM=4.796E-01  e=1.701E+00  Paracoccus onubensis
  8tnf-assembly1_D  TM=4.019E-01  e=3.565E+00  Paracoccus onubensis
  8tnf-assembly1_A  TM=4.448E-01  e=5.337E+00  Paracoccus onubensis
  2ekc-assembly1_A  TM=2.984E-01  e=6.531E+00  Aquifex aeolicus VF5

InterPro domains:
  IPR006555 ATP-dependent helicase, C-terminal [PF13307] (15-110)
  IPR027417 P-loop containing nucleoside triphosphate hydrolase [G3DSA:3.40.50.300] (5-115)

Sequence (115 aa):
AKGFRIAPPQAIDKVSEGTLVIDVAGGIATEGITPSKALKRVIVAGMPYPAPDPKLNVLAKVYGFNNVYTYIALLRTVQAVGRLMRWGGTAVLIDSRFAEYRSMLPSWIEVTEVV